Protein AF-A0A9P9JJY1-F1 (afdb_monomer_lite)

Organism: NCBI:txid307937

Radius of gyration: 28.33 Å; chains: 1; bounding box: 73×24×72 Å

Foldseek 3Di:
DPPVVVVVVVVPPPDDPPDPDPDDDPDPVVDDPVVVVVVPPPPPDPQVCLLVVQLVVLLVVLVVVCVVVVHDSDDPVCPVVSVVSSVVSSVVSVVVVVVVVVVVVVVVVVVVVVVVVVVVVNVVVVVVVD

Structure (mmCIF, N/CA/C/O backbone):
data_AF-A0A9P9JJY1-F1
#
_entry.id   AF-A0A9P9JJY1-F1
#
loop_
_atom_site.group_PDB
_atom_site.id
_atom_site.type_symbol
_atom_site.label_atom_id
_atom_site.label_alt_id
_atom_site.label_comp_id
_atom_site.label_asym_id
_atom_site.label_entity_id
_atom_site.label_seq_id
_atom_site.pdbx_PDB_ins_code
_atom_site.Cartn_x
_atom_site.Cartn_y
_atom_site.Cartn_z
_atom_site.occupancy
_atom_site.B_iso_or_equiv
_atom_site.auth_seq_id
_atom_site.auth_comp_id
_atom_site.auth_asym_id
_atom_site.auth_atom_id
_atom_site.pdbx_PDB_model_num
ATOM 1 N N . MET A 1 1 ? 43.403 -5.671 43.299 1.00 52.38 1 MET A N 1
ATOM 2 C CA . MET A 1 1 ? 42.226 -5.959 44.153 1.00 52.38 1 MET A CA 1
ATOM 3 C C . MET A 1 1 ? 41.262 -4.758 44.136 1.00 52.38 1 MET A C 1
ATOM 5 O O . MET A 1 1 ? 41.070 -4.114 45.153 1.00 52.38 1 MET A O 1
ATOM 9 N N . GLY A 1 2 ? 40.706 -4.390 42.970 1.00 53.38 2 GLY A N 1
ATOM 10 C CA . GLY A 1 2 ? 39.951 -3.123 42.831 1.00 53.38 2 GLY A CA 1
ATOM 11 C C . GLY A 1 2 ? 38.938 -3.038 41.682 1.00 53.38 2 GLY A C 1
ATOM 12 O O . GLY A 1 2 ? 38.164 -2.095 41.636 1.00 53.38 2 GLY A O 1
ATOM 13 N N . ILE A 1 3 ? 38.883 -4.030 40.788 1.00 55.84 3 ILE A N 1
ATOM 14 C CA . ILE A 1 3 ? 37.992 -4.004 39.612 1.00 55.84 3 ILE A CA 1
ATOM 15 C C . ILE A 1 3 ? 36.632 -4.662 39.920 1.00 55.84 3 ILE A C 1
ATOM 17 O O . ILE A 1 3 ? 35.619 -4.313 39.329 1.00 55.84 3 ILE A O 1
ATOM 21 N N . PHE A 1 4 ? 36.568 -5.541 40.926 1.00 49.06 4 PHE A N 1
ATOM 22 C CA . PHE A 1 4 ? 35.356 -6.300 41.266 1.00 49.06 4 PHE A CA 1
ATOM 23 C C . PHE A 1 4 ? 34.329 -5.532 42.122 1.00 49.06 4 PHE A C 1
ATOM 25 O O . PHE A 1 4 ? 33.220 -6.012 42.324 1.00 49.06 4 PHE A O 1
ATOM 32 N N . LYS A 1 5 ? 34.675 -4.342 42.639 1.00 52.91 5 LYS A N 1
ATOM 33 C CA . LYS A 1 5 ? 33.758 -3.512 43.449 1.00 52.91 5 LYS A CA 1
ATOM 34 C C . LYS A 1 5 ? 32.911 -2.538 42.623 1.00 52.91 5 LYS A C 1
ATOM 36 O O . LYS A 1 5 ? 31.886 -2.079 43.112 1.00 52.91 5 LYS A O 1
ATOM 41 N N . ILE A 1 6 ? 33.310 -2.230 41.387 1.00 53.91 6 ILE A N 1
ATOM 42 C CA . ILE A 1 6 ? 32.609 -1.239 40.553 1.00 53.91 6 ILE A CA 1
ATOM 43 C C . ILE A 1 6 ? 31.343 -1.850 39.931 1.00 53.91 6 ILE A C 1
ATOM 45 O O . ILE A 1 6 ? 30.317 -1.182 39.829 1.00 53.91 6 ILE A O 1
ATOM 49 N N . THR A 1 7 ? 31.361 -3.145 39.611 1.00 52.91 7 THR A N 1
ATOM 50 C CA . THR A 1 7 ? 30.242 -3.825 38.942 1.00 52.91 7 THR A CA 1
ATOM 51 C C . THR A 1 7 ? 29.022 -4.033 39.845 1.00 52.91 7 THR A C 1
ATOM 53 O O . THR A 1 7 ? 27.897 -4.038 39.354 1.00 52.91 7 THR A O 1
ATOM 56 N N . THR A 1 8 ? 29.205 -4.125 41.167 1.00 52.81 8 THR A N 1
ATOM 57 C CA . THR A 1 8 ? 28.084 -4.274 42.117 1.00 52.81 8 THR A CA 1
ATOM 58 C C . THR A 1 8 ? 27.338 -2.959 42.364 1.00 52.81 8 THR A C 1
ATOM 60 O O . THR A 1 8 ? 26.154 -2.984 42.686 1.00 52.81 8 THR A O 1
ATOM 63 N N . SER A 1 9 ? 27.980 -1.802 42.162 1.00 51.94 9 SER A N 1
ATOM 64 C CA . SER A 1 9 ? 27.328 -0.495 42.359 1.00 51.94 9 SER A CA 1
ATOM 65 C C . SER A 1 9 ? 26.367 -0.135 41.215 1.00 51.94 9 SER A C 1
ATOM 67 O O . SER A 1 9 ? 25.384 0.572 41.417 1.00 51.94 9 SER A O 1
ATOM 69 N N . ILE A 1 10 ? 26.598 -0.671 40.011 1.00 54.41 10 ILE A N 1
ATOM 70 C CA . ILE A 1 10 ? 25.764 -0.390 38.829 1.00 54.41 10 ILE A CA 1
ATOM 71 C C . ILE A 1 10 ? 24.488 -1.254 38.817 1.00 54.41 10 ILE A C 1
ATOM 73 O O . ILE A 1 10 ? 23.471 -0.843 38.263 1.00 54.41 10 ILE A O 1
ATOM 77 N N . LEU A 1 11 ? 24.486 -2.406 39.500 1.00 53.47 11 LEU A N 1
ATOM 78 C CA . LEU A 1 11 ? 23.311 -3.283 39.586 1.00 53.47 11 LEU A CA 1
ATOM 79 C C . LEU A 1 11 ? 22.269 -2.830 40.632 1.00 53.47 11 LEU A C 1
ATOM 81 O O . LEU A 1 11 ? 21.129 -3.284 40.590 1.00 53.47 11 LEU A O 1
ATOM 85 N N . GLY A 1 12 ? 22.632 -1.932 41.557 1.00 48.00 12 GLY A N 1
ATOM 86 C CA . GLY A 1 12 ? 21.753 -1.465 42.641 1.00 48.00 12 GLY A CA 1
ATOM 87 C C . GLY A 1 12 ? 20.811 -0.305 42.286 1.00 48.00 12 GLY A C 1
ATOM 88 O O . GLY A 1 12 ? 19.948 0.035 43.088 1.00 48.00 12 GLY A O 1
ATOM 89 N N . SER A 1 13 ? 20.951 0.305 41.103 1.00 51.94 13 SER A N 1
ATOM 90 C CA . SER A 1 13 ? 20.245 1.549 40.731 1.00 51.94 13 SER A CA 1
ATOM 91 C C . SER A 1 13 ? 19.092 1.354 39.728 1.00 51.94 13 SER A C 1
ATOM 93 O O . SER A 1 13 ? 18.606 2.305 39.123 1.00 51.94 13 SER A O 1
ATOM 95 N N . VAL A 1 14 ? 18.627 0.114 39.533 1.00 56.62 14 VAL A N 1
ATOM 96 C CA . VAL A 1 14 ? 17.485 -0.226 38.654 1.00 56.62 14 VAL A CA 1
ATOM 97 C C . VAL A 1 14 ? 16.344 -0.817 39.493 1.00 56.62 14 VAL A C 1
ATOM 99 O O . VAL A 1 14 ? 15.814 -1.879 39.195 1.00 56.62 14 VAL A O 1
ATOM 102 N N . ALA A 1 15 ? 15.992 -0.168 40.607 1.00 56.16 15 ALA A N 1
ATOM 103 C CA . ALA A 1 15 ? 14.967 -0.680 41.525 1.00 56.16 15 ALA A CA 1
ATOM 104 C C . ALA A 1 15 ? 13.800 0.283 41.818 1.00 56.16 15 ALA A C 1
ATOM 106 O O . ALA A 1 15 ? 12.936 -0.068 42.615 1.00 56.16 15 ALA A O 1
ATOM 107 N N . SER A 1 16 ? 13.705 1.471 41.204 1.00 58.81 16 SER A N 1
ATOM 108 C CA . SER A 1 16 ? 12.677 2.439 41.648 1.00 58.81 16 SER A CA 1
ATOM 109 C C . SER A 1 16 ? 12.183 3.472 40.626 1.00 58.81 16 SER A C 1
ATOM 111 O O . SER A 1 16 ? 11.833 4.585 41.003 1.00 58.81 16 SER A O 1
ATOM 113 N N . SER A 1 17 ? 12.052 3.123 39.342 1.00 54.22 17 SER A N 1
ATOM 114 C CA . SER A 1 17 ? 11.322 3.970 38.372 1.00 54.22 17 SER A CA 1
ATOM 115 C C . SER A 1 17 ? 10.032 3.331 37.853 1.00 54.22 17 SER A C 1
ATOM 117 O O . SER A 1 17 ? 9.623 3.551 36.712 1.00 54.22 17 SER A O 1
ATOM 119 N N . GLN A 1 18 ? 9.350 2.543 38.690 1.00 61.69 18 GLN A N 1
ATOM 120 C CA . GLN A 1 18 ? 8.015 2.058 38.357 1.00 61.69 18 GLN A CA 1
ATOM 121 C C . GLN A 1 18 ? 7.037 3.234 38.451 1.00 61.69 18 GLN A C 1
ATOM 123 O O . GLN A 1 18 ? 6.558 3.596 39.523 1.00 61.69 18 GLN A O 1
ATOM 128 N N . SER A 1 19 ? 6.803 3.874 37.308 1.00 61.00 19 SER A N 1
ATOM 129 C CA . SER A 1 19 ? 5.804 4.921 37.137 1.00 61.00 19 SER A CA 1
ATOM 130 C C . SER A 1 19 ? 4.455 4.444 37.697 1.00 61.00 19 SER A C 1
ATOM 132 O O . SER A 1 19 ? 4.076 3.286 37.474 1.00 61.00 19 SER A O 1
ATOM 134 N N . PRO A 1 20 ? 3.724 5.291 38.450 1.00 69.25 20 PRO A N 1
ATOM 1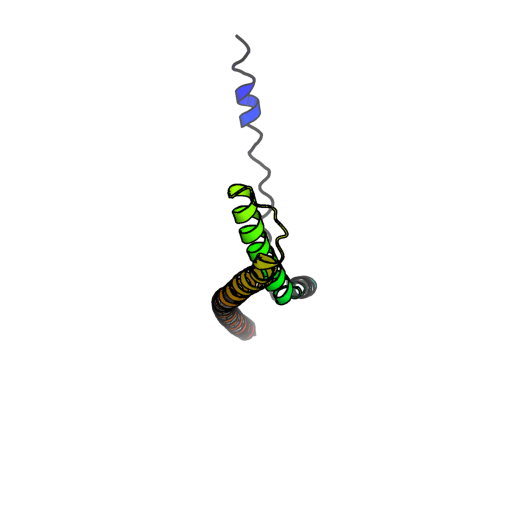35 C CA . PRO A 1 20 ? 2.410 4.934 38.965 1.00 69.25 20 PRO A CA 1
ATOM 136 C C . PRO A 1 20 ? 1.535 4.432 37.820 1.00 69.25 20 PRO A C 1
ATOM 138 O O . PRO A 1 20 ? 1.396 5.112 36.800 1.00 69.25 20 PRO A O 1
ATOM 141 N N . ARG A 1 21 ? 0.963 3.229 37.962 1.00 66.31 21 ARG A N 1
ATOM 142 C CA . ARG A 1 21 ? 0.040 2.710 36.948 1.00 66.31 21 ARG A CA 1
ATOM 143 C C . ARG A 1 21 ? -1.086 3.733 36.769 1.00 66.31 21 ARG A C 1
ATOM 145 O O . ARG A 1 21 ? -1.626 4.191 37.780 1.00 66.31 21 ARG A O 1
ATOM 152 N N . PRO A 1 22 ? -1.449 4.093 35.527 1.00 67.88 22 PRO A N 1
ATOM 153 C CA . PRO A 1 22 ? -2.535 5.030 35.297 1.00 67.88 22 PRO A CA 1
ATOM 154 C C . PRO A 1 22 ? -3.796 4.499 35.981 1.00 67.88 22 PRO A C 1
ATOM 156 O O . PRO A 1 22 ? -4.177 3.339 35.799 1.00 67.88 22 PRO A O 1
ATOM 159 N N . ARG A 1 23 ? -4.413 5.338 36.819 1.00 68.06 23 ARG A N 1
ATOM 160 C CA . ARG A 1 23 ? -5.670 5.008 37.488 1.00 68.06 23 ARG A CA 1
ATOM 161 C C . ARG A 1 23 ? -6.724 4.858 36.396 1.00 68.06 23 ARG A C 1
ATOM 163 O O . ARG A 1 23 ? -7.059 5.833 35.735 1.00 68.06 23 ARG A O 1
ATOM 170 N N . ILE A 1 24 ? -7.212 3.640 36.185 1.00 66.00 24 ILE A N 1
ATOM 171 C CA . ILE A 1 24 ? -8.333 3.413 35.274 1.00 66.00 24 ILE A CA 1
ATOM 172 C C . ILE A 1 24 ? -9.548 4.093 35.920 1.00 66.00 24 ILE A C 1
ATOM 174 O O . ILE A 1 24 ? -9.886 3.726 37.050 1.00 66.00 24 ILE A O 1
ATOM 178 N N . PRO A 1 25 ? -10.174 5.092 35.273 1.00 65.00 25 PRO A N 1
ATOM 179 C CA . PRO A 1 25 ? -11.347 5.753 35.826 1.00 65.00 25 PRO A CA 1
ATOM 180 C C . PRO A 1 25 ? -12.462 4.716 35.982 1.00 65.00 25 PRO A C 1
ATOM 182 O O . PRO A 1 25 ? -12.826 4.024 35.030 1.00 65.00 25 PRO A O 1
ATOM 185 N N . THR A 1 26 ? -12.958 4.553 37.206 1.00 70.81 26 THR A N 1
ATOM 186 C CA . THR A 1 26 ? -14.020 3.589 37.534 1.00 70.81 26 THR A CA 1
ATOM 187 C C . THR A 1 26 ? -15.401 4.229 37.526 1.00 70.81 26 THR A C 1
ATOM 189 O O . THR A 1 26 ? -16.396 3.510 37.467 1.00 70.81 26 THR A O 1
ATOM 192 N N . LYS A 1 27 ? -15.476 5.566 37.555 1.00 73.62 27 LYS A N 1
ATOM 193 C CA . LYS A 1 27 ? -16.726 6.324 37.511 1.00 73.62 27 LYS A CA 1
ATOM 194 C C . LYS A 1 27 ? -16.821 7.155 36.226 1.00 73.62 27 LYS A C 1
ATOM 196 O O . LYS A 1 27 ? -15.828 7.762 35.831 1.00 73.62 27 LYS A O 1
ATOM 201 N N . PRO A 1 28 ? -18.015 7.261 35.608 1.00 66.12 28 PRO A N 1
ATOM 202 C CA . PRO A 1 28 ? -18.217 8.034 34.378 1.00 66.12 28 PRO A CA 1
ATOM 203 C C . PRO A 1 28 ? -17.826 9.515 34.480 1.00 66.12 28 PRO A C 1
ATOM 205 O O . PRO A 1 28 ? -17.434 10.109 33.484 1.00 66.12 28 PRO A O 1
ATOM 208 N N . ARG A 1 29 ? -17.911 10.108 35.680 1.00 70.81 29 ARG A N 1
ATOM 209 C CA . ARG A 1 29 ? -17.556 11.516 35.931 1.00 70.81 29 ARG A CA 1
ATOM 210 C C . ARG A 1 29 ? -16.049 11.800 35.938 1.00 70.81 29 ARG A C 1
ATOM 212 O O . ARG A 1 29 ? -15.682 12.957 35.795 1.00 70.81 29 ARG A O 1
ATOM 219 N N . ASP A 1 30 ? -15.207 10.774 36.062 1.00 74.88 30 ASP A N 1
ATOM 220 C CA . ASP A 1 30 ? -13.741 10.915 36.095 1.00 74.88 30 ASP A CA 1
ATOM 221 C C . ASP A 1 30 ? -13.115 10.789 34.689 1.00 74.88 30 ASP A C 1
ATOM 223 O O . ASP A 1 30 ? -11.895 10.710 34.544 1.00 74.88 30 ASP A O 1
ATOM 227 N N . ILE A 1 31 ? -13.946 10.686 33.646 1.00 69.00 31 ILE A N 1
ATOM 228 C CA . ILE A 1 31 ? -13.514 10.525 32.257 1.00 69.00 31 ILE A CA 1
ATOM 229 C C . ILE A 1 31 ? -13.452 11.911 31.614 1.00 69.00 31 ILE A C 1
ATOM 231 O O . ILE A 1 31 ? -14.487 12.484 31.277 1.00 69.00 31 ILE A O 1
ATOM 235 N N . ASP A 1 32 ? -12.241 12.432 31.411 1.00 75.44 32 ASP A N 1
ATOM 236 C CA . ASP A 1 32 ? -12.040 13.699 30.707 1.00 75.44 32 ASP A CA 1
ATOM 237 C C . ASP A 1 32 ? -12.569 13.602 29.258 1.00 75.44 32 ASP A C 1
ATOM 239 O O . ASP A 1 32 ? -12.071 12.782 28.477 1.00 75.44 32 ASP A O 1
ATOM 243 N N . PRO A 1 33 ? -13.538 14.443 28.839 1.00 67.06 33 PRO A N 1
ATOM 244 C CA . PRO A 1 33 ? -14.127 14.381 27.495 1.00 67.06 33 PRO A CA 1
ATOM 245 C C . PRO A 1 33 ? -13.111 14.580 26.356 1.00 67.06 33 PRO A C 1
ATOM 247 O O . PRO A 1 33 ? -13.310 14.097 25.242 1.00 67.06 33 PRO A O 1
ATOM 250 N N . SER A 1 34 ? -11.992 15.253 26.637 1.00 70.12 34 SER A 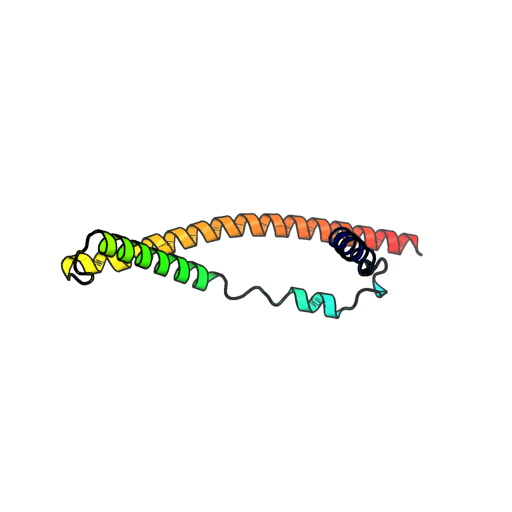N 1
ATOM 251 C CA . SER A 1 34 ? -10.890 15.497 25.697 1.00 70.12 34 SER A CA 1
ATOM 252 C C . SER A 1 34 ? -10.089 14.238 25.334 1.00 70.12 34 SER A C 1
ATOM 254 O O . SER A 1 34 ? -9.411 14.214 24.307 1.00 70.12 34 SER A O 1
ATOM 256 N N . LEU A 1 35 ? -10.174 13.166 26.132 1.00 66.44 35 LEU A N 1
ATOM 257 C CA . LEU A 1 35 ? -9.572 11.872 25.790 1.00 66.44 35 LEU A CA 1
ATOM 258 C C . LEU A 1 35 ? -10.323 11.172 24.650 1.00 66.44 35 LEU A C 1
ATOM 260 O O . LEU A 1 35 ? -9.729 10.371 23.931 1.00 66.44 35 LEU A O 1
ATOM 264 N N . TYR A 1 36 ? -11.608 11.487 24.464 1.00 59.28 36 TYR A N 1
ATOM 265 C CA . TYR A 1 36 ? -12.435 10.910 23.405 1.00 59.28 36 TYR A CA 1
ATOM 266 C C . TYR A 1 36 ? -12.134 11.525 22.033 1.00 59.28 36 TYR A C 1
ATOM 268 O O . TYR A 1 36 ? -12.122 10.816 21.028 1.00 59.28 36 TYR A O 1
ATOM 276 N N . SER A 1 37 ? -11.851 12.831 21.985 1.00 51.69 37 SER A N 1
ATOM 277 C CA . SER A 1 37 ? -11.634 13.566 20.733 1.00 51.69 37 SER A CA 1
ATOM 278 C C . SER A 1 37 ? -10.320 13.196 20.041 1.00 51.69 37 SER A C 1
ATOM 280 O O . SER A 1 37 ? -10.300 13.030 18.828 1.00 51.69 37 SER A O 1
ATOM 282 N N . ARG A 1 38 ? -9.243 12.946 20.796 1.00 56.38 38 ARG A N 1
ATOM 283 C CA . ARG A 1 38 ? -7.915 12.623 20.234 1.00 56.38 38 ARG A CA 1
ATOM 284 C C . ARG A 1 38 ? -7.860 11.291 19.471 1.00 56.38 38 ARG A C 1
ATOM 286 O O . ARG A 1 38 ? -6.924 11.045 18.716 1.00 56.38 38 ARG A O 1
ATOM 293 N N . GLN A 1 39 ? -8.829 10.403 19.687 1.00 57.91 39 GLN A N 1
ATOM 294 C CA . GLN A 1 39 ? -8.812 9.059 19.111 1.00 57.91 39 GLN A CA 1
ATOM 295 C C . GLN A 1 39 ? -9.417 8.989 17.693 1.00 57.91 39 GLN A C 1
ATOM 297 O O . GLN A 1 39 ? -9.301 7.953 17.038 1.00 57.91 39 GLN A O 1
ATOM 302 N N . ILE A 1 40 ? -10.042 10.068 17.206 1.00 54.91 40 ILE A N 1
ATOM 303 C CA . ILE A 1 40 ? -10.809 10.080 15.945 1.00 54.91 40 ILE A CA 1
ATOM 304 C C . ILE A 1 40 ? -10.007 10.685 14.764 1.00 54.91 40 ILE A C 1
ATOM 306 O O . ILE A 1 40 ? -10.408 10.556 13.611 1.00 54.91 40 ILE A O 1
ATOM 310 N N . ASP A 1 41 ? -8.805 11.220 14.995 1.00 49.25 41 ASP A N 1
ATOM 311 C CA . ASP A 1 41 ? -8.094 12.064 14.012 1.00 49.25 41 ASP A CA 1
ATOM 312 C C . ASP A 1 41 ? -7.128 11.332 13.040 1.00 49.25 41 ASP A C 1
ATOM 314 O O . ASP A 1 41 ? -6.246 11.950 12.449 1.00 49.25 41 ASP A O 1
ATOM 318 N N . GLY A 1 42 ? -7.249 10.012 12.840 1.00 54.72 42 GLY A N 1
ATOM 319 C CA . GLY A 1 42 ? -6.193 9.204 12.189 1.00 54.72 42 GLY A CA 1
ATOM 320 C C . GLY A 1 42 ? -6.513 8.489 10.868 1.00 54.72 42 GLY A C 1
ATOM 321 O O . GLY A 1 42 ? -5.744 7.615 10.473 1.00 54.72 42 GLY A O 1
ATOM 322 N N . GLN A 1 43 ? -7.638 8.756 10.196 1.00 55.50 43 GLN A N 1
ATOM 323 C CA . GLN A 1 43 ? -8.168 7.822 9.179 1.00 55.50 43 GLN A CA 1
ATOM 324 C C . GLN A 1 43 ? -8.042 8.227 7.698 1.00 55.50 43 GLN A C 1
ATOM 326 O O . GLN A 1 43 ? -8.555 7.503 6.847 1.00 55.50 43 GLN A O 1
ATOM 331 N N . LEU A 1 44 ? -7.316 9.287 7.327 1.00 55.16 44 LEU A N 1
ATOM 332 C CA . LEU A 1 44 ? -7.166 9.689 5.914 1.00 55.16 44 LEU A CA 1
ATOM 333 C C . LEU A 1 44 ? -5.704 10.036 5.586 1.00 55.16 44 LEU A C 1
ATOM 335 O O . LEU A 1 44 ? -5.265 11.150 5.856 1.00 55.16 44 LEU A O 1
ATOM 339 N N . PRO A 1 45 ? -4.913 9.051 5.101 1.00 58.25 45 PRO A N 1
ATOM 340 C CA . PRO A 1 45 ? -4.494 9.042 3.688 1.00 58.25 45 PRO A CA 1
ATOM 341 C C . PRO A 1 45 ? -4.296 7.614 3.100 1.00 58.25 45 PRO A C 1
ATOM 343 O O . PRO A 1 45 ? -3.373 7.358 2.328 1.00 58.25 45 PRO A O 1
ATOM 346 N N . ASN A 1 46 ? -5.150 6.655 3.467 1.00 65.12 46 ASN A N 1
ATOM 347 C CA . ASN A 1 46 ? -4.837 5.217 3.399 1.00 65.12 46 ASN A CA 1
ATOM 348 C 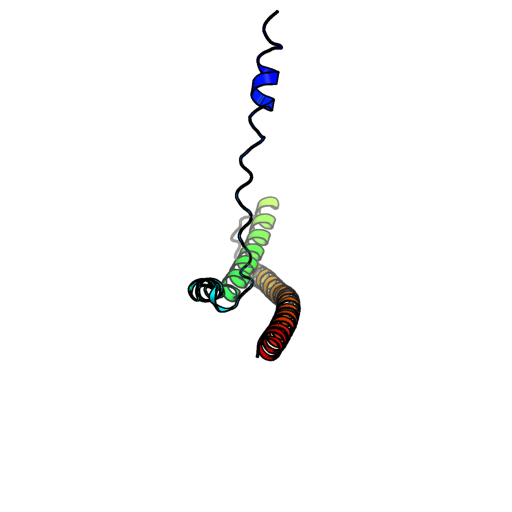C . ASN A 1 46 ? -4.950 4.529 2.017 1.00 65.12 46 ASN A C 1
ATOM 350 O O . ASN A 1 46 ? -4.244 3.557 1.769 1.00 65.12 46 ASN A O 1
ATOM 354 N N . MET A 1 47 ? -5.822 4.989 1.115 1.00 70.38 47 MET A N 1
ATOM 355 C CA . MET A 1 47 ? -6.129 4.260 -0.135 1.00 70.38 47 MET A CA 1
ATOM 356 C C . MET A 1 47 ? -5.120 4.549 -1.253 1.00 70.38 47 MET A C 1
ATOM 358 O O . MET A 1 47 ? -4.493 3.644 -1.804 1.00 70.38 47 MET A O 1
ATOM 362 N N . VAL A 1 48 ? -4.927 5.833 -1.561 1.00 79.06 48 VAL A N 1
ATOM 363 C CA . VAL A 1 48 ? -4.070 6.278 -2.670 1.00 79.06 48 VAL A CA 1
ATOM 364 C C . VAL A 1 48 ? -2.602 5.972 -2.388 1.00 79.06 48 VAL A C 1
ATOM 366 O O . VAL A 1 48 ? -1.899 5.535 -3.291 1.00 79.06 48 VAL A O 1
ATOM 369 N N . HIS A 1 49 ? -2.145 6.109 -1.138 1.00 84.00 49 HIS A N 1
ATOM 370 C CA . HIS A 1 49 ? -0.767 5.774 -0.768 1.00 84.00 49 HIS A CA 1
ATOM 371 C C . HIS A 1 49 ? -0.468 4.288 -0.933 1.00 84.00 49 HIS A C 1
ATOM 373 O O . HIS A 1 49 ? 0.618 3.954 -1.391 1.00 84.00 49 HIS A O 1
ATOM 379 N N . ARG A 1 50 ? -1.418 3.395 -0.619 1.00 80.50 50 ARG A N 1
ATOM 380 C CA . ARG A 1 50 ? -1.227 1.953 -0.820 1.00 80.50 50 ARG A CA 1
ATOM 381 C C . ARG A 1 50 ? -1.111 1.632 -2.306 1.00 80.50 50 ARG A C 1
ATOM 383 O O . ARG A 1 50 ? -0.153 0.981 -2.702 1.00 80.50 50 ARG A O 1
ATOM 390 N N . LEU A 1 51 ? -2.029 2.133 -3.135 1.00 85.69 51 LEU A N 1
ATOM 391 C CA . LEU A 1 51 ? -1.969 1.925 -4.587 1.00 85.69 51 LEU A CA 1
ATOM 392 C C . LEU A 1 51 ? -0.706 2.544 -5.206 1.00 85.69 51 LEU A C 1
ATOM 394 O O . LEU A 1 51 ? -0.058 1.901 -6.026 1.00 85.69 51 LEU A O 1
ATOM 398 N N . ALA A 1 52 ? -0.331 3.757 -4.795 1.00 90.38 52 ALA A N 1
ATOM 399 C CA . ALA A 1 52 ? 0.872 4.433 -5.272 1.00 90.38 52 ALA A CA 1
ATOM 400 C C . ALA A 1 52 ? 2.145 3.694 -4.844 1.00 90.38 52 ALA A C 1
ATOM 402 O O . ALA A 1 52 ? 3.023 3.467 -5.672 1.00 90.38 52 ALA A O 1
ATOM 403 N N . PHE A 1 53 ? 2.228 3.264 -3.581 1.00 91.00 53 PHE A N 1
ATOM 404 C CA . PHE A 1 53 ? 3.343 2.473 -3.065 1.00 91.00 53 PHE A CA 1
ATOM 405 C C . PHE A 1 53 ? 3.482 1.160 -3.830 1.00 91.00 53 PHE A C 1
ATOM 407 O O . PHE A 1 53 ? 4.554 0.862 -4.347 1.00 91.00 53 PHE A O 1
ATOM 414 N N . TRP A 1 54 ? 2.394 0.400 -3.960 1.00 92.06 54 TRP A N 1
ATOM 415 C CA . TRP A 1 54 ? 2.425 -0.894 -4.629 1.00 92.06 54 TRP A CA 1
ATOM 416 C C . TRP A 1 54 ? 2.645 -0.775 -6.144 1.00 92.06 54 TRP A C 1
ATOM 418 O O . TRP A 1 54 ? 3.343 -1.605 -6.725 1.00 92.06 54 TRP A O 1
ATOM 428 N N . GLY A 1 55 ? 2.143 0.282 -6.787 1.00 93.06 55 GLY A N 1
ATOM 429 C CA . GLY A 1 55 ? 2.434 0.589 -8.189 1.00 93.06 55 GLY A CA 1
ATOM 430 C C . GLY A 1 55 ? 3.899 0.975 -8.424 1.00 93.06 55 GLY A C 1
ATOM 431 O O . GLY A 1 55 ? 4.545 0.434 -9.323 1.00 93.06 55 GLY A O 1
ATOM 432 N N . LEU A 1 56 ? 4.460 1.852 -7.583 1.00 92.75 56 LEU A N 1
ATOM 433 C CA . LEU A 1 56 ? 5.884 2.208 -7.615 1.00 92.75 56 LEU A CA 1
ATOM 434 C C . LEU A 1 56 ? 6.776 1.009 -7.297 1.00 92.75 56 LEU A C 1
ATOM 436 O O . LEU A 1 56 ? 7.818 0.843 -7.923 1.00 92.75 56 LEU A O 1
ATOM 440 N N . PHE A 1 57 ? 6.359 0.145 -6.374 1.00 93.81 57 PHE A N 1
ATOM 441 C CA . PHE A 1 57 ? 7.060 -1.095 -6.071 1.00 93.81 57 PHE A CA 1
ATOM 442 C C . PHE A 1 57 ? 7.129 -2.006 -7.301 1.00 93.81 57 PHE A C 1
ATOM 444 O O . PHE A 1 57 ? 8.205 -2.497 -7.629 1.00 93.81 57 PHE A O 1
ATOM 451 N N . GLY A 1 58 ? 6.029 -2.158 -8.046 1.00 89.56 58 GLY A N 1
ATOM 452 C CA . GLY A 1 58 ? 6.025 -2.884 -9.319 1.00 89.56 58 GLY A CA 1
ATOM 453 C C . GLY A 1 58 ? 7.037 -2.322 -10.324 1.00 89.56 58 GLY A C 1
ATOM 454 O O . GLY A 1 58 ? 7.827 -3.070 -10.905 1.00 89.56 58 GLY A O 1
ATOM 455 N N . LEU A 1 59 ? 7.094 -0.994 -10.472 1.00 91.69 59 LEU A N 1
ATOM 456 C CA . LEU A 1 59 ? 8.113 -0.326 -11.293 1.00 91.69 59 LEU A CA 1
ATOM 457 C C . LEU A 1 59 ? 9.536 -0.570 -10.770 1.00 91.69 59 LEU A C 1
ATOM 459 O O . LEU A 1 59 ? 10.445 -0.812 -11.564 1.00 91.69 59 LEU A O 1
ATOM 463 N N . GLY A 1 60 ? 9.722 -0.557 -9.450 1.00 92.19 60 GLY A N 1
ATOM 464 C CA . GLY A 1 60 ? 10.980 -0.878 -8.781 1.00 92.19 60 GLY A CA 1
ATOM 465 C C . GLY A 1 60 ? 11.447 -2.306 -9.063 1.00 92.19 60 GLY A C 1
ATOM 466 O O . GLY A 1 60 ? 12.620 -2.509 -9.357 1.00 92.19 60 GLY A O 1
ATOM 467 N N . VAL A 1 61 ? 10.538 -3.285 -9.078 1.00 90.75 61 VAL A N 1
ATOM 468 C CA . VAL A 1 61 ? 10.845 -4.674 -9.461 1.00 90.75 61 VAL A CA 1
ATOM 469 C C . VAL A 1 61 ? 11.299 -4.751 -10.919 1.00 90.75 61 VAL A C 1
ATOM 471 O O . VAL A 1 61 ? 12.289 -5.419 -11.215 1.00 90.75 61 VAL A O 1
ATOM 474 N N . ARG A 1 62 ? 10.635 -4.037 -11.840 1.00 86.81 62 ARG A N 1
ATOM 475 C CA . ARG A 1 62 ? 11.075 -3.977 -13.244 1.00 86.81 62 ARG A CA 1
ATOM 476 C C . ARG A 1 62 ? 12.453 -3.332 -13.376 1.00 86.81 62 ARG A C 1
ATOM 478 O O . ARG A 1 62 ? 13.293 -3.827 -14.124 1.00 86.81 62 ARG A O 1
ATOM 485 N N . PHE A 1 63 ? 12.683 -2.241 -12.652 1.00 87.12 63 PHE A N 1
ATOM 486 C CA . PHE A 1 63 ? 13.972 -1.558 -12.612 1.00 87.12 63 PHE A CA 1
ATOM 487 C C . PHE A 1 63 ? 15.073 -2.475 -12.068 1.00 87.12 63 PHE A C 1
ATOM 489 O O . PHE A 1 63 ? 16.140 -2.570 -12.666 1.00 87.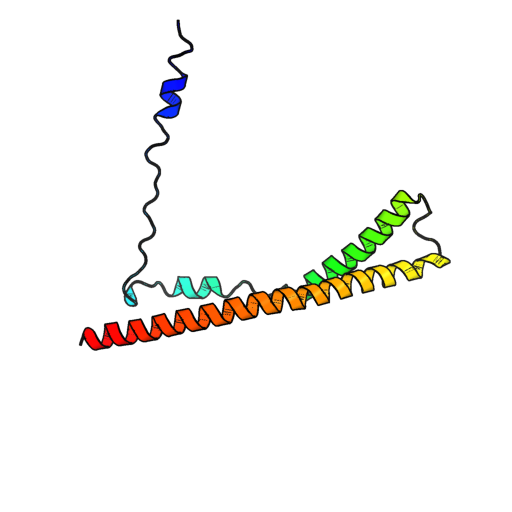12 63 PHE A O 1
ATOM 496 N N . TRP A 1 64 ? 14.784 -3.218 -10.999 1.00 90.44 64 TRP A N 1
ATOM 497 C CA . TRP A 1 64 ? 15.687 -4.209 -10.422 1.00 90.44 64 TRP A CA 1
ATOM 498 C C . TRP A 1 64 ? 16.016 -5.328 -11.411 1.00 90.44 64 TRP A C 1
ATOM 500 O O . TRP A 1 64 ? 17.185 -5.657 -11.594 1.00 90.44 64 TRP A O 1
ATOM 510 N N . GLN A 1 65 ? 15.006 -5.874 -12.098 1.00 85.44 65 GLN A N 1
ATOM 511 C CA . GLN A 1 65 ? 15.196 -6.914 -13.110 1.00 85.44 65 GLN A CA 1
ATOM 512 C C . GLN A 1 65 ? 16.134 -6.447 -14.234 1.00 85.44 65 GLN A C 1
ATOM 514 O O . GLN A 1 65 ? 17.048 -7.164 -14.627 1.00 85.44 65 GLN A O 1
ATOM 519 N N . VAL A 1 66 ? 15.942 -5.233 -14.750 1.00 85.44 66 VAL A N 1
ATOM 520 C CA . VAL A 1 66 ? 16.823 -4.698 -15.800 1.00 85.44 66 VAL A CA 1
ATOM 521 C C . VAL A 1 66 ? 18.211 -4.366 -15.251 1.00 85.44 66 VAL A C 1
ATOM 523 O O . VAL A 1 66 ? 19.205 -4.552 -15.951 1.00 85.44 66 VAL A O 1
ATOM 526 N N . GLY A 1 67 ? 18.283 -3.936 -13.989 1.00 83.94 67 GLY A N 1
ATOM 527 C CA . GLY A 1 67 ? 19.534 -3.689 -13.280 1.00 83.94 67 GLY A CA 1
ATOM 528 C C . GLY A 1 67 ? 20.405 -4.941 -13.182 1.00 83.94 67 GLY A C 1
ATOM 529 O O . GLY A 1 67 ? 21.605 -4.853 -13.431 1.00 83.94 67 GLY A O 1
ATOM 530 N N . ILE A 1 68 ? 19.809 -6.107 -12.902 1.00 85.56 68 ILE A N 1
ATOM 531 C CA . ILE A 1 68 ? 20.539 -7.386 -12.896 1.00 85.56 68 ILE A CA 1
ATOM 532 C C . ILE A 1 68 ? 20.838 -7.904 -14.310 1.00 85.56 68 ILE A C 1
ATOM 534 O O . ILE A 1 68 ? 21.887 -8.500 -14.528 1.00 85.56 68 ILE A O 1
ATOM 538 N N . GLU A 1 69 ? 19.958 -7.659 -15.286 1.00 81.00 69 GLU A N 1
ATOM 539 C CA . GLU A 1 69 ? 20.158 -8.077 -16.683 1.00 81.00 69 GLU A CA 1
ATOM 540 C C . GLU A 1 69 ? 21.155 -7.181 -17.450 1.00 81.00 69 GLU A C 1
ATOM 542 O O . GLU A 1 69 ? 21.456 -7.476 -18.607 1.00 81.00 69 GLU A O 1
ATOM 547 N N . MET A 1 70 ? 21.657 -6.089 -16.849 1.00 82.62 70 MET A N 1
ATOM 548 C CA . MET A 1 70 ? 22.552 -5.097 -17.476 1.00 82.62 70 MET A CA 1
ATOM 549 C C . MET A 1 70 ? 22.075 -4.601 -18.857 1.00 82.62 70 MET A C 1
ATOM 551 O O . MET A 1 70 ? 22.868 -4.186 -19.705 1.00 82.62 70 MET A O 1
ATOM 555 N N . ARG A 1 71 ? 20.764 -4.629 -19.120 1.00 78.69 71 ARG A N 1
ATOM 556 C CA . ARG A 1 71 ? 20.191 -4.092 -20.361 1.00 78.69 71 ARG A CA 1
ATOM 557 C C . ARG A 1 71 ? 19.913 -2.592 -20.195 1.00 78.69 71 ARG A C 1
ATOM 559 O O . ARG A 1 71 ? 19.599 -2.151 -19.093 1.00 78.69 71 ARG A O 1
ATOM 566 N N . PRO A 1 72 ? 19.997 -1.778 -21.265 1.00 76.56 72 PRO A N 1
ATOM 567 C CA . PRO A 1 72 ? 19.638 -0.366 -21.177 1.00 76.56 72 PRO A CA 1
ATOM 568 C C . PRO A 1 72 ? 18.170 -0.214 -20.745 1.00 76.56 72 PRO A C 1
ATOM 570 O O . PRO A 1 72 ? 17.277 -0.801 -21.359 1.00 76.56 72 PRO A O 1
ATOM 573 N N . PHE A 1 73 ? 17.929 0.579 -19.693 1.00 70.50 73 PHE A N 1
ATOM 574 C CA . PHE A 1 73 ? 16.612 0.737 -19.054 1.00 70.50 73 PHE A CA 1
ATOM 575 C C . PHE A 1 73 ? 15.518 1.214 -20.020 1.00 70.50 73 PHE A C 1
ATOM 577 O O . PHE A 1 73 ? 14.397 0.712 -20.001 1.00 70.50 73 PHE A O 1
ATOM 584 N N . PHE A 1 74 ? 15.850 2.132 -20.927 1.00 72.88 74 PHE A N 1
ATOM 585 C CA . PHE A 1 74 ? 14.889 2.731 -21.848 1.00 72.88 74 PHE A CA 1
ATOM 586 C C . PHE A 1 74 ? 15.103 2.212 -23.273 1.00 72.88 74 PHE A C 1
ATOM 588 O O . PHE A 1 74 ? 15.825 2.804 -24.071 1.00 72.88 74 PHE A O 1
ATOM 595 N N . ASN A 1 75 ? 14.453 1.093 -23.598 1.00 76.00 75 ASN A N 1
ATOM 596 C CA . ASN A 1 75 ? 14.336 0.583 -24.965 1.00 76.00 75 ASN A CA 1
ATOM 597 C C . ASN A 1 75 ? 12.892 0.772 -25.456 1.00 76.00 75 ASN A C 1
ATOM 599 O O . ASN A 1 75 ? 11.967 0.349 -24.763 1.00 76.00 75 ASN A O 1
ATOM 603 N N . ARG A 1 76 ? 12.689 1.364 -26.645 1.00 72.94 76 ARG A N 1
ATOM 604 C CA . ARG A 1 76 ? 11.355 1.664 -27.210 1.00 72.94 76 ARG A CA 1
ATOM 605 C C . ARG A 1 76 ? 10.428 0.446 -27.237 1.00 72.94 76 ARG A C 1
ATOM 607 O O . ARG A 1 76 ? 9.245 0.598 -26.963 1.00 72.94 76 ARG A O 1
ATOM 614 N N . SER A 1 77 ? 10.963 -0.751 -27.476 1.00 77.19 77 SER A N 1
ATOM 615 C CA . SER A 1 77 ? 10.180 -1.997 -27.488 1.00 77.19 77 SER A CA 1
ATOM 616 C C . SER A 1 77 ? 9.746 -2.471 -26.094 1.00 77.19 77 SER A C 1
ATOM 618 O O . SER A 1 77 ? 8.789 -3.228 -25.971 1.00 77.19 77 SER A O 1
ATOM 620 N N . SER A 1 78 ? 10.427 -2.026 -25.035 1.00 76.94 78 SER A N 1
ATOM 621 C CA . SER A 1 78 ? 10.205 -2.477 -23.653 1.00 76.94 78 SER A CA 1
ATOM 622 C C . SER A 1 78 ? 9.513 -1.436 -22.772 1.00 76.94 78 SER A C 1
ATOM 624 O O . SER A 1 78 ? 9.188 -1.743 -21.627 1.00 76.94 78 SER A O 1
ATOM 626 N N . LEU A 1 79 ? 9.256 -0.224 -23.279 1.00 80.69 79 LEU A N 1
ATOM 627 C CA . LEU A 1 79 ? 8.593 0.842 -22.515 1.00 80.69 79 LEU A CA 1
ATOM 628 C C . LEU A 1 79 ? 7.187 0.444 -22.044 1.00 80.69 79 LEU A C 1
ATOM 630 O O . LEU A 1 79 ? 6.762 0.871 -20.975 1.00 80.69 79 LEU A O 1
ATOM 634 N N . TRP A 1 80 ? 6.499 -0.428 -22.785 1.00 85.00 80 TRP A N 1
ATOM 635 C CA . TRP A 1 80 ? 5.178 -0.941 -22.410 1.00 85.00 80 TRP A CA 1
ATOM 636 C C . TRP A 1 80 ? 5.206 -1.832 -21.154 1.00 85.00 80 TRP A C 1
ATOM 638 O O . TRP A 1 80 ? 4.194 -1.972 -20.475 1.00 85.00 80 TRP A O 1
ATOM 648 N N . ALA A 1 81 ? 6.359 -2.406 -20.799 1.00 86.56 81 ALA A N 1
ATOM 649 C CA . ALA A 1 81 ? 6.473 -3.258 -19.619 1.00 86.56 81 ALA A CA 1
ATOM 650 C C . ALA A 1 81 ? 6.330 -2.454 -18.315 1.00 86.56 81 ALA A C 1
ATOM 652 O O . ALA A 1 81 ? 5.844 -2.979 -17.321 1.00 86.56 81 ALA A O 1
ATOM 653 N N . TYR A 1 82 ? 6.708 -1.173 -18.303 1.00 84.12 82 TYR A N 1
ATOM 654 C CA . TYR A 1 82 ? 6.587 -0.321 -17.117 1.00 84.12 82 TYR A CA 1
ATOM 655 C C . TYR A 1 82 ? 5.134 -0.172 -16.633 1.00 84.12 82 TYR A C 1
ATOM 657 O O . TYR A 1 82 ? 4.879 -0.494 -15.471 1.00 84.12 82 TYR A O 1
ATOM 665 N N . PRO A 1 83 ? 4.155 0.227 -17.472 1.00 89.75 83 PRO A N 1
ATOM 666 C CA . PRO A 1 83 ? 2.763 0.276 -17.038 1.00 89.75 83 PRO A CA 1
ATOM 667 C C . PRO A 1 83 ? 2.196 -1.104 -16.676 1.00 89.75 83 PRO A C 1
ATOM 669 O O . PRO A 1 83 ? 1.359 -1.174 -15.785 1.00 89.75 83 PRO A O 1
ATOM 672 N N . VAL A 1 84 ? 2.675 -2.204 -17.271 1.00 91.69 84 VAL A N 1
ATOM 673 C CA . VAL A 1 84 ? 2.265 -3.568 -16.873 1.00 91.69 84 VAL A CA 1
ATOM 674 C C . VAL A 1 84 ? 2.718 -3.900 -15.459 1.00 91.69 84 VAL A C 1
ATOM 676 O O . VAL A 1 84 ? 1.929 -4.387 -14.656 1.00 91.69 84 VAL A O 1
ATOM 679 N N . TYR A 1 85 ? 3.976 -3.612 -15.130 1.00 90.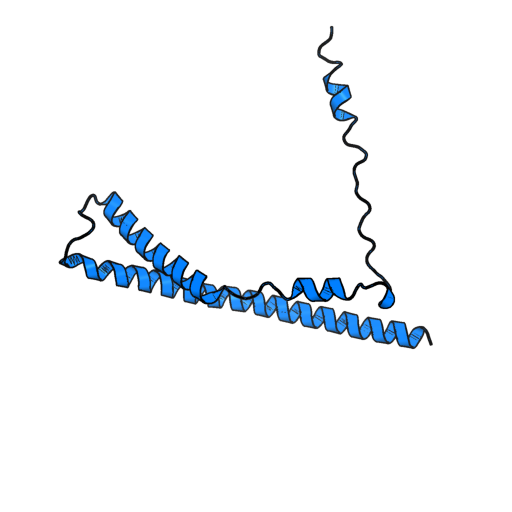56 85 TYR A N 1
ATOM 680 C CA . TYR A 1 85 ? 4.504 -3.848 -13.790 1.00 90.56 85 TYR A CA 1
ATOM 681 C C . TYR A 1 85 ? 3.865 -2.913 -12.759 1.00 90.56 85 TYR A C 1
ATOM 683 O O . TYR A 1 85 ? 3.543 -3.357 -11.659 1.00 90.56 85 TYR A O 1
ATOM 691 N N . ALA A 1 86 ? 3.612 -1.651 -13.121 1.00 91.19 86 ALA A N 1
ATOM 692 C CA . ALA A 1 86 ? 2.865 -0.722 -12.278 1.00 91.19 86 ALA A CA 1
ATOM 693 C C . ALA A 1 86 ? 1.431 -1.208 -12.026 1.00 91.19 86 ALA A C 1
ATOM 695 O O . ALA A 1 86 ? 0.975 -1.203 -10.886 1.00 91.19 86 ALA A O 1
ATOM 696 N N . ALA A 1 87 ? 0.731 -1.669 -13.066 1.00 91.69 87 ALA A N 1
ATOM 697 C CA . ALA A 1 87 ? -0.620 -2.206 -12.952 1.00 91.69 87 ALA A CA 1
ATOM 698 C C . ALA A 1 87 ? -0.646 -3.507 -12.140 1.00 91.69 87 ALA A C 1
ATOM 700 O O . ALA A 1 87 ? -1.528 -3.680 -11.303 1.00 91.69 87 ALA A O 1
ATOM 701 N N . GLY A 1 88 ? 0.335 -4.393 -12.329 1.00 94.19 88 GLY A N 1
ATOM 702 C CA . GLY A 1 88 ? 0.490 -5.616 -11.541 1.00 94.19 88 GLY A CA 1
ATOM 703 C C . GLY A 1 88 ? 0.720 -5.316 -10.060 1.00 94.19 88 GLY A C 1
ATOM 704 O O . GLY A 1 88 ? 0.010 -5.843 -9.204 1.00 94.19 88 GLY A O 1
ATOM 705 N N . GLY A 1 89 ? 1.642 -4.399 -9.760 1.00 92.81 89 GLY A N 1
ATOM 706 C CA . GLY A 1 89 ? 1.884 -3.913 -8.404 1.00 92.81 89 GLY A CA 1
ATOM 707 C C . GLY A 1 89 ? 0.638 -3.277 -7.786 1.00 92.81 89 GLY A C 1
ATOM 708 O O . GLY A 1 89 ? 0.200 -3.690 -6.718 1.00 92.81 89 GLY A O 1
ATOM 709 N N . ALA A 1 90 ? -0.011 -2.340 -8.480 1.00 91.69 90 ALA A N 1
ATOM 710 C CA . ALA A 1 90 ? -1.229 -1.688 -7.997 1.00 91.69 90 ALA A CA 1
ATOM 711 C C . ALA A 1 90 ? -2.389 -2.676 -7.771 1.00 91.69 90 ALA A C 1
ATOM 713 O O . ALA A 1 90 ? -3.093 -2.569 -6.768 1.00 91.69 90 ALA A O 1
ATOM 714 N N . SER A 1 91 ? -2.553 -3.670 -8.651 1.00 90.06 91 SER A N 1
ATOM 715 C CA . SER A 1 91 ? -3.555 -4.737 -8.501 1.00 90.06 91 SER A CA 1
ATOM 716 C C . SER A 1 91 ? -3.290 -5.581 -7.256 1.00 90.06 91 SER A C 1
ATOM 718 O O . SER A 1 91 ? -4.212 -5.899 -6.506 1.00 90.06 91 SER A O 1
ATOM 720 N N . PHE A 1 92 ? -2.020 -5.890 -6.985 1.00 90.88 92 PHE A N 1
ATOM 721 C CA . PHE A 1 92 ? -1.621 -6.564 -5.754 1.00 90.88 92 PHE A CA 1
ATOM 722 C C . PHE A 1 92 ? -1.898 -5.704 -4.510 1.00 90.88 92 PHE A C 1
ATOM 724 O O . PHE A 1 92 ? -2.440 -6.195 -3.520 1.00 90.88 92 PHE A O 1
ATOM 731 N N . GLY A 1 93 ? -1.615 -4.402 -4.577 1.00 87.12 93 GLY A N 1
ATOM 732 C CA . GLY A 1 93 ? -1.945 -3.460 -3.508 1.00 87.12 93 GLY A CA 1
ATOM 733 C C . GLY A 1 93 ? -3.444 -3.361 -3.225 1.00 87.12 93 GLY A C 1
ATOM 734 O O . GLY A 1 93 ? -3.849 -3.299 -2.064 1.00 87.12 93 GLY A O 1
ATOM 735 N N . TYR A 1 94 ? -4.271 -3.403 -4.270 1.00 87.75 94 TYR A N 1
ATOM 736 C CA . TYR A 1 94 ? -5.727 -3.450 -4.146 1.00 87.75 94 TYR A CA 1
ATOM 737 C C . TYR A 1 94 ? -6.215 -4.764 -3.516 1.00 87.75 94 TYR A C 1
ATOM 739 O O . TYR A 1 94 ? -7.124 -4.761 -2.691 1.00 87.75 94 TYR A O 1
ATOM 747 N N . TRP A 1 95 ? -5.582 -5.895 -3.829 1.00 90.00 95 TRP A N 1
ATOM 748 C CA . TRP A 1 95 ? -5.900 -7.159 -3.165 1.00 90.00 95 TRP A CA 1
ATOM 749 C C . TRP A 1 95 ? -5.557 -7.134 -1.666 1.00 90.00 95 TRP A C 1
ATOM 751 O O . TRP A 1 95 ? -6.377 -7.547 -0.844 1.00 90.00 95 TRP A O 1
ATOM 761 N N . LEU A 1 96 ? -4.392 -6.590 -1.291 1.00 86.06 96 LEU A N 1
ATOM 762 C CA . LEU A 1 96 ? -4.003 -6.432 0.117 1.00 86.06 96 LEU A CA 1
ATOM 763 C C . LEU A 1 96 ? -4.936 -5.500 0.890 1.00 86.06 96 LEU A C 1
ATOM 765 O O . LEU A 1 96 ? -5.244 -5.785 2.045 1.00 86.06 96 LEU A O 1
ATOM 769 N N . GLN A 1 97 ? -5.441 -4.442 0.249 1.00 84.12 97 GLN A N 1
ATOM 770 C CA . GLN A 1 97 ? -6.491 -3.600 0.825 1.00 84.12 97 GLN A CA 1
ATOM 771 C C . GLN A 1 97 ? -7.692 -4.446 1.268 1.00 84.12 97 GLN A C 1
ATOM 773 O O . GLN A 1 97 ? -8.147 -4.322 2.400 1.00 84.12 97 GLN A O 1
ATOM 778 N N . GLY A 1 98 ? -8.146 -5.376 0.424 1.00 83.56 98 GLY A N 1
ATOM 779 C CA . GLY A 1 98 ? -9.245 -6.277 0.772 1.00 83.56 98 GLY A CA 1
ATOM 780 C C . GLY A 1 98 ? -8.933 -7.221 1.942 1.00 83.56 98 GLY A C 1
ATOM 781 O O . GLY A 1 98 ? -9.841 -7.617 2.673 1.00 83.56 98 GLY A O 1
ATOM 782 N N . VAL A 1 99 ? -7.664 -7.585 2.154 1.00 83.44 99 VAL A N 1
ATOM 783 C CA . VAL A 1 99 ? -7.237 -8.371 3.325 1.00 83.44 99 VAL A CA 1
ATOM 784 C C . VAL A 1 99 ? -7.261 -7.514 4.596 1.00 83.44 99 VAL A C 1
ATOM 786 O O . VAL A 1 99 ? -7.818 -7.955 5.605 1.00 83.44 99 VAL A O 1
ATOM 789 N N . ASP A 1 100 ? -6.726 -6.292 4.542 1.00 80.75 100 ASP A N 1
ATOM 790 C CA . ASP A 1 100 ? -6.738 -5.334 5.660 1.00 80.75 100 ASP A CA 1
ATOM 791 C C . ASP A 1 100 ? -8.169 -4.969 6.083 1.00 80.75 100 ASP A C 1
ATOM 793 O O . ASP A 1 100 ? -8.477 -4.895 7.279 1.00 80.75 100 ASP A O 1
ATOM 797 N N . ASP A 1 101 ? -9.066 -4.790 5.113 1.00 80.50 101 ASP A N 1
ATOM 798 C CA . ASP A 1 101 ? -10.461 -4.426 5.360 1.00 80.50 101 ASP A CA 1
ATOM 799 C C . ASP A 1 101 ? -11.186 -5.530 6.144 1.00 80.50 101 ASP A C 1
ATOM 801 O O . ASP A 1 101 ? -11.921 -5.243 7.091 1.00 80.50 101 ASP A O 1
ATOM 805 N N . ARG A 1 102 ? -10.909 -6.808 5.847 1.00 78.88 102 ARG A N 1
ATOM 806 C CA . ARG A 1 102 ? -11.462 -7.954 6.597 1.00 78.88 102 ARG A CA 1
ATOM 807 C C . ARG A 1 102 ? -10.976 -7.993 8.048 1.00 78.88 102 ARG A C 1
ATOM 809 O O . ARG A 1 102 ? -11.753 -8.302 8.957 1.00 78.88 102 ARG A O 1
ATOM 816 N N . GLN A 1 103 ? -9.704 -7.671 8.284 1.00 73.50 103 GLN A N 1
ATOM 817 C CA . GLN A 1 103 ? -9.138 -7.629 9.637 1.00 73.50 103 GLN A CA 1
ATOM 818 C C . GLN A 1 103 ? -9.702 -6.454 10.439 1.00 73.50 103 GLN A C 1
ATOM 820 O O . GLN A 1 103 ? -10.107 -6.615 11.594 1.00 73.50 103 GLN A O 1
ATOM 825 N N . THR A 1 104 ? -9.795 -5.284 9.809 1.00 73.75 104 THR A N 1
ATOM 826 C CA . THR A 1 104 ? -10.329 -4.068 10.429 1.00 73.75 104 THR A CA 1
ATOM 827 C C . THR A 1 104 ? -11.813 -4.212 10.752 1.00 73.75 104 THR A C 1
ATOM 829 O O . THR A 1 104 ? -12.233 -3.840 11.850 1.00 73.75 104 THR A O 1
ATOM 832 N N . ALA A 1 105 ? -12.600 -4.813 9.855 1.00 73.75 105 ALA A N 1
ATOM 833 C CA . ALA A 1 105 ? -14.014 -5.101 10.086 1.00 73.75 105 ALA A CA 1
ATOM 834 C C . ALA A 1 105 ? -14.211 -5.987 11.328 1.00 73.75 105 ALA A C 1
ATOM 836 O O . ALA A 1 105 ? -14.937 -5.616 12.250 1.00 73.75 105 ALA A O 1
ATOM 837 N N . THR A 1 106 ? -13.455 -7.084 11.424 1.00 71.75 106 THR A N 1
ATOM 838 C CA . THR A 1 106 ? -13.523 -8.013 12.566 1.00 71.75 106 THR A CA 1
ATOM 839 C C . THR A 1 106 ? -13.139 -7.335 13.888 1.00 71.75 106 THR A C 1
ATOM 841 O O . THR A 1 106 ? -13.752 -7.566 14.934 1.00 71.75 106 THR A O 1
ATOM 844 N N . LEU A 1 107 ? -12.114 -6.477 13.877 1.00 72.38 107 LEU A N 1
ATOM 845 C CA . LEU A 1 107 ? -11.698 -5.727 15.066 1.00 72.38 107 LEU A CA 1
ATOM 846 C C . LEU A 1 107 ? -12.733 -4.672 15.474 1.00 72.38 107 LEU A C 1
ATOM 848 O O . LEU A 1 107 ? -12.919 -4.428 16.668 1.00 72.38 107 LEU A O 1
ATOM 852 N N . THR A 1 108 ? -13.408 -4.062 14.503 1.00 71.62 108 THR A N 1
ATOM 853 C CA . THR A 1 108 ? -14.434 -3.040 14.734 1.00 71.62 108 THR A CA 1
ATOM 854 C C . THR A 1 108 ? -15.694 -3.657 15.333 1.00 71.62 108 THR A C 1
ATOM 856 O O . THR A 1 108 ? -16.184 -3.155 16.343 1.00 71.62 108 THR A O 1
ATOM 859 N N . GLU A 1 109 ? -16.150 -4.801 14.818 1.00 69.69 109 GLU A N 1
ATOM 860 C CA . GLU A 1 109 ? -17.274 -5.555 15.391 1.00 69.69 109 GLU A CA 1
ATOM 861 C C . GLU A 1 109 ? -17.011 -5.966 16.843 1.00 69.69 109 GLU A C 1
ATOM 863 O O . GLU A 1 109 ? -17.843 -5.754 17.727 1.00 69.69 109 GLU A O 1
ATOM 868 N N . ARG A 1 110 ? -15.810 -6.484 17.135 1.00 71.06 110 ARG A N 1
ATOM 869 C CA . ARG A 1 110 ? -15.429 -6.844 18.509 1.00 71.06 110 ARG A CA 1
ATOM 870 C C . ARG A 1 110 ? -15.397 -5.631 19.434 1.00 71.06 110 ARG A C 1
ATOM 872 O O . ARG A 1 110 ? -15.826 -5.732 20.582 1.00 71.06 110 ARG A O 1
ATOM 879 N N . LYS A 1 111 ? -14.901 -4.484 18.958 1.00 72.81 111 LYS A N 1
ATOM 880 C CA . LYS A 1 111 ? -14.923 -3.232 19.728 1.00 72.81 111 LYS A CA 1
ATOM 881 C C . LYS A 1 111 ? -16.353 -2.774 20.003 1.00 72.81 111 LYS A C 1
ATOM 883 O O . LYS A 1 111 ? -16.639 -2.430 21.147 1.00 72.81 111 LYS A O 1
ATOM 888 N N . ALA A 1 112 ? -17.238 -2.817 19.008 1.00 73.25 112 ALA A N 1
ATOM 889 C CA . ALA A 1 112 ? -18.645 -2.454 19.164 1.00 73.25 112 ALA A CA 1
ATOM 890 C C . ALA A 1 112 ? -19.337 -3.336 20.215 1.00 73.25 112 ALA A C 1
ATOM 892 O O . ALA A 1 112 ? -19.939 -2.815 21.152 1.00 73.25 112 ALA A O 1
ATOM 893 N N . TYR A 1 113 ? -19.132 -4.654 20.150 1.00 71.94 113 TYR A N 1
ATOM 894 C CA . TYR A 1 113 ? -19.659 -5.595 21.141 1.00 71.94 113 TYR A CA 1
ATOM 895 C C . TYR A 1 113 ? -19.133 -5.324 22.563 1.00 71.94 113 TYR A C 1
ATOM 897 O O . TYR A 1 113 ? -19.882 -5.347 23.543 1.00 71.94 113 TYR A O 1
ATOM 905 N N . LEU A 1 114 ? -17.836 -5.027 22.704 1.00 72.81 114 LEU A N 1
ATOM 906 C CA . LEU A 1 114 ? -17.249 -4.689 24.004 1.00 72.81 114 LEU A CA 1
ATOM 907 C C . LEU A 1 114 ? -17.762 -3.351 24.552 1.00 72.81 114 LEU A C 1
ATOM 909 O O . LEU A 1 114 ? -17.954 -3.231 25.764 1.00 72.81 114 LEU A O 1
ATOM 913 N N . LEU A 1 115 ? -17.981 -2.356 23.691 1.00 76.50 115 LEU A N 1
ATOM 914 C CA . LEU A 1 115 ? -18.556 -1.065 24.072 1.00 76.50 115 LEU A CA 1
ATOM 915 C C . LEU A 1 115 ? -20.013 -1.214 24.507 1.00 76.50 115 LEU A C 1
ATOM 917 O O . LEU A 1 115 ? -20.379 -0.687 25.554 1.00 76.50 115 LEU A O 1
ATOM 921 N N . GLU A 1 116 ? -20.812 -1.998 23.788 1.00 73.62 116 GLU A N 1
ATOM 922 C CA . GLU A 1 116 ? -22.197 -2.282 24.161 1.00 73.62 116 GLU A CA 1
ATOM 923 C C . GLU A 1 116 ? -22.279 -3.004 25.514 1.00 73.62 116 GLU A C 1
ATOM 925 O O . GLU A 1 116 ? -23.057 -2.622 26.390 1.00 73.62 116 GLU A O 1
ATOM 930 N N . LYS A 1 117 ? -21.411 -3.997 25.751 1.00 70.00 117 LYS A N 1
ATOM 931 C CA . LYS A 1 117 ? -21.340 -4.689 27.046 1.00 70.00 117 LYS A CA 1
ATOM 932 C C . LYS A 1 117 ? -20.975 -3.735 28.189 1.00 70.00 117 LYS A C 1
ATOM 934 O O . LYS A 1 117 ? -21.492 -3.879 29.297 1.00 70.00 117 LYS A O 1
ATOM 939 N N . ARG A 1 118 ? -20.098 -2.758 27.935 1.00 69.25 118 ARG A N 1
ATOM 940 C CA . ARG A 1 118 ? -19.741 -1.715 28.910 1.00 69.25 118 ARG A CA 1
ATOM 941 C C . ARG A 1 118 ? -20.887 -0.735 29.145 1.00 69.25 118 ARG A C 1
ATOM 943 O O . ARG A 1 118 ? -21.130 -0.402 30.298 1.00 69.25 118 ARG A O 1
ATOM 950 N N . ALA A 1 119 ? -21.619 -0.345 28.104 1.00 69.75 119 ALA A N 1
ATOM 951 C CA . ALA A 1 119 ? -22.798 0.509 28.223 1.00 69.75 119 ALA A CA 1
ATOM 952 C C . ALA A 1 119 ? -23.896 -0.160 29.066 1.00 69.75 119 ALA A C 1
ATOM 954 O O . ALA A 1 119 ? -24.409 0.445 30.002 1.00 69.75 119 ALA A O 1
ATOM 955 N N . ARG A 1 120 ? -24.178 -1.448 28.821 1.00 71.69 120 ARG A N 1
ATOM 956 C CA . ARG A 1 120 ? -25.146 -2.223 29.617 1.00 71.69 120 ARG A CA 1
ATOM 957 C C . ARG A 1 120 ? -24.715 -2.399 31.073 1.00 71.69 120 ARG A C 1
ATOM 959 O O . ARG A 1 120 ? -25.556 -2.389 31.965 1.00 71.69 120 ARG A O 1
ATOM 966 N N . LYS A 1 121 ? -23.414 -2.568 31.338 1.00 71.19 121 LYS A N 1
ATOM 967 C CA . LYS A 1 121 ? -22.904 -2.625 32.716 1.00 71.19 121 LYS A CA 1
ATOM 968 C C . LYS A 1 121 ? -23.034 -1.270 33.418 1.00 71.19 121 LYS A C 1
ATOM 970 O O . LYS A 1 121 ? -23.482 -1.238 34.553 1.00 71.19 121 LYS A O 1
ATOM 975 N N . ALA A 1 122 ? -22.711 -0.174 32.732 1.00 69.19 122 ALA A N 1
ATOM 976 C CA . ALA A 1 122 ? -22.866 1.173 33.274 1.00 69.19 122 ALA A CA 1
ATOM 977 C C . ALA A 1 122 ? -24.331 1.510 33.610 1.00 69.19 122 ALA A C 1
ATOM 979 O O . ALA A 1 122 ? -24.571 2.163 34.616 1.00 69.19 122 ALA A O 1
ATOM 980 N N . GLN A 1 123 ? -25.298 1.033 32.814 1.00 65.56 123 GLN A N 1
ATOM 981 C CA . GLN A 1 123 ? -26.731 1.173 33.115 1.00 65.56 123 GLN A CA 1
ATOM 982 C C . GLN A 1 123 ? -27.133 0.405 34.381 1.00 65.56 123 GLN A C 1
ATOM 984 O O . GLN A 1 123 ? -27.746 0.980 35.269 1.00 65.56 123 GLN A O 1
ATOM 989 N N . ARG A 1 124 ? -26.711 -0.859 34.520 1.00 70.00 124 ARG A N 1
ATOM 990 C CA . ARG A 1 124 ? -26.998 -1.667 35.722 1.00 70.00 124 ARG A CA 1
ATOM 991 C C . ARG A 1 124 ? -26.353 -1.107 36.989 1.00 70.00 124 ARG A C 1
ATOM 993 O O . ARG A 1 124 ? -26.972 -1.128 38.044 1.00 70.00 124 ARG A O 1
ATOM 1000 N N . ASP A 1 125 ? -25.120 -0.616 36.887 1.00 63.50 125 ASP A N 1
ATOM 1001 C CA . ASP A 1 125 ? -24.422 0.010 38.014 1.00 63.50 125 ASP A CA 1
ATOM 1002 C C . ASP A 1 125 ? -25.060 1.368 38.392 1.00 63.50 125 ASP A C 1
ATOM 1004 O O . ASP A 1 125 ? -24.926 1.796 39.535 1.00 63.50 125 ASP A O 1
ATOM 1008 N N . ALA A 1 126 ? -25.754 2.041 37.461 1.00 64.56 126 ALA A N 1
ATOM 1009 C CA . ALA A 1 126 ? -26.521 3.259 37.733 1.00 64.56 126 ALA A CA 1
ATOM 1010 C C . ALA A 1 126 ? -27.878 2.957 38.392 1.00 64.56 126 ALA A C 1
ATOM 1012 O O . ALA A 1 126 ? -28.220 3.608 39.370 1.00 64.56 126 ALA A O 1
ATOM 1013 N N . GLU A 1 127 ? -28.603 1.941 37.912 1.00 64.88 127 GLU A N 1
ATOM 1014 C CA . GLU A 1 127 ? -29.882 1.490 38.488 1.00 64.88 127 GLU A CA 1
ATOM 1015 C C . GLU A 1 127 ? -29.726 0.884 39.892 1.00 64.88 127 GLU A C 1
ATOM 1017 O O . GLU A 1 127 ? -30.626 0.999 40.709 1.00 64.88 127 GLU A O 1
ATOM 1022 N N . ALA A 1 128 ? -28.590 0.246 40.197 1.00 64.38 128 ALA A N 1
ATOM 1023 C CA . ALA A 1 128 ? -28.309 -0.300 41.530 1.00 64.38 128 ALA A CA 1
ATOM 1024 C C . ALA A 1 128 ? -27.787 0.745 42.538 1.00 64.38 128 ALA A C 1
ATOM 1026 O O . ALA A 1 128 ? -27.545 0.408 43.699 1.00 64.38 128 ALA A O 1
ATOM 1027 N N . ALA A 1 129 ? -27.524 1.974 42.082 1.00 55.22 129 ALA A N 1
ATOM 1028 C CA . ALA A 1 129 ? -27.064 3.086 42.910 1.00 55.22 129 ALA A CA 1
ATOM 1029 C C . ALA A 1 129 ? -28.184 4.091 43.251 1.00 55.22 129 ALA A C 1
ATOM 1031 O O . ALA A 1 129 ? -27.925 5.009 44.036 1.00 55.22 129 ALA A O 1
ATOM 1032 N N . GLU A 1 130 ? -29.379 3.917 42.674 1.00 46.94 130 GLU A N 1
ATOM 1033 C CA . GLU A 1 130 ? -30.651 4.489 43.152 1.00 46.94 130 GLU A CA 1
ATOM 1034 C C . GLU A 1 130 ? -31.318 3.550 44.166 1.00 46.94 130 GLU A C 1
ATOM 1036 O O . GLU A 1 130 ? -31.912 4.083 45.131 1.00 46.94 130 GLU A O 1
#

pLDDT: mean 72.85, std 13.22, range [46.94, 94.19]

Sequence (130 aa):
MGIFKITTSILGSVASSQSPRPRIPTKPRDIDPSLYSRQIDGQLPNMVHRLAFWGLFGLGVRFWQVGIEMRPFFNRSSLWAYPVYAAGGASFGYWLQGVDDRQTATLTERKAYLLEKRARKAQRDAEAAE

Secondary structure (DSSP, 8-state):
--STTHHHHHGGGSSS--PPPP----SGGGS-THHHHTTSS--SSHHHHHHHHHHHHHHHHHHHHHHHHT--S--TTTTTHHHHHHHHHHHHHHHHHHHHHHHHHHHHHHH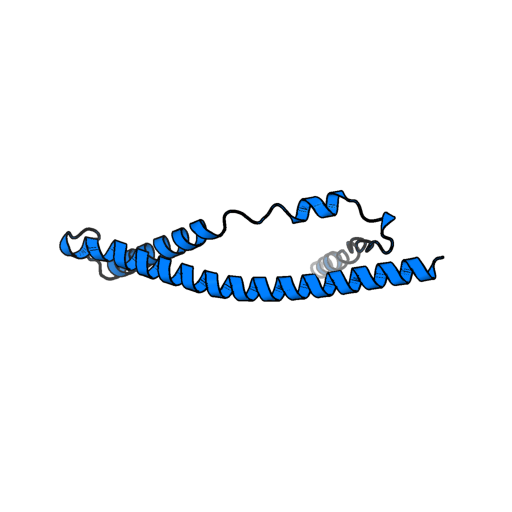HHHHHHHHHHHHHHHHTT-